Protein AF-A0A971TDR1-F1 (afdb_monomer_lite)

pLDDT: mean 96.82, std 2.75, range [78.5, 98.81]

Structure (mmCIF, N/CA/C/O backbone):
data_AF-A0A971TDR1-F1
#
_entry.id   AF-A0A971TDR1-F1
#
loop_
_atom_site.group_PDB
_atom_site.id
_atom_site.type_symbol
_atom_site.label_atom_id
_atom_site.label_alt_id
_atom_site.label_comp_id
_atom_site.label_asym_id
_atom_site.label_entity_id
_atom_site.label_seq_id
_atom_site.pdbx_PDB_ins_code
_atom_site.Cartn_x
_atom_site.Cartn_y
_atom_site.Cartn_z
_atom_site.occupancy
_atom_site.B_iso_or_equiv
_atom_site.auth_seq_id
_atom_site.auth_comp_id
_atom_site.auth_asym_id
_atom_site.auth_atom_id
_atom_site.pdbx_PDB_model_num
ATOM 1 N N . ILE A 1 1 ? 6.136 0.337 -15.557 1.00 92.94 1 ILE A N 1
ATOM 2 C CA . ILE A 1 1 ? 6.463 -0.588 -16.665 1.00 92.94 1 ILE A CA 1
ATOM 3 C C . ILE A 1 1 ? 5.251 -0.704 -17.583 1.00 92.94 1 ILE A C 1
ATOM 5 O O . ILE A 1 1 ? 4.152 -0.417 -17.112 1.00 92.94 1 ILE A O 1
ATOM 9 N N . PRO A 1 2 ? 5.413 -1.056 -18.862 1.00 93.62 2 PRO A N 1
ATOM 10 C CA . PRO A 1 2 ? 4.285 -1.388 -19.733 1.00 93.62 2 PRO A CA 1
ATOM 11 C C . PRO A 1 2 ? 3.527 -2.619 -19.207 1.00 93.62 2 PRO A C 1
ATOM 13 O O . PRO A 1 2 ? 4.143 -3.550 -18.700 1.00 93.62 2 PRO A O 1
ATOM 16 N N . ALA A 1 3 ? 2.196 -2.637 -19.344 1.00 93.81 3 ALA A N 1
ATOM 17 C CA . ALA A 1 3 ? 1.386 -3.829 -19.048 1.00 93.81 3 ALA A CA 1
ATOM 18 C C . ALA A 1 3 ? 1.499 -4.904 -20.147 1.00 93.81 3 ALA A C 1
ATOM 20 O O . ALA A 1 3 ? 1.255 -6.083 -19.909 1.00 93.81 3 ALA A O 1
ATOM 21 N N . ARG A 1 4 ? 1.858 -4.485 -21.367 1.00 94.56 4 ARG A N 1
ATOM 22 C CA . ARG A 1 4 ? 2.157 -5.367 -22.496 1.00 94.56 4 ARG A CA 1
ATOM 23 C C . ARG A 1 4 ? 3.467 -6.126 -22.261 1.00 94.56 4 ARG A C 1
ATOM 25 O O . ARG A 1 4 ? 4.440 -5.539 -21.799 1.00 94.56 4 ARG A O 1
ATOM 32 N N . ILE A 1 5 ? 3.491 -7.402 -22.642 1.00 90.88 5 ILE A N 1
ATOM 33 C CA . ILE A 1 5 ? 4.635 -8.315 -22.447 1.00 90.88 5 ILE A CA 1
ATOM 34 C C . ILE A 1 5 ? 5.551 -8.446 -23.675 1.00 90.88 5 ILE A C 1
ATOM 36 O O . ILE A 1 5 ? 6.562 -9.134 -23.619 1.00 90.88 5 ILE A O 1
ATOM 40 N N . ASP A 1 6 ? 5.186 -7.818 -24.789 1.00 93.88 6 ASP A N 1
ATOM 41 C CA . ASP A 1 6 ? 5.805 -7.959 -26.114 1.00 93.88 6 ASP A CA 1
ATOM 42 C C . ASP A 1 6 ? 6.592 -6.707 -26.545 1.00 93.88 6 ASP A C 1
ATOM 44 O O . ASP A 1 6 ? 6.891 -6.532 -27.725 1.00 93.88 6 ASP A O 1
ATOM 48 N N . VAL A 1 7 ? 6.903 -5.815 -25.603 1.00 94.19 7 VAL A N 1
ATOM 49 C CA . VAL A 1 7 ? 7.692 -4.605 -25.859 1.00 94.19 7 VAL A CA 1
ATOM 50 C C . VAL A 1 7 ? 9.154 -4.811 -25.438 1.00 94.19 7 VAL A C 1
ATOM 52 O O . VAL A 1 7 ? 9.396 -5.355 -24.355 1.00 94.19 7 VAL A O 1
ATOM 55 N N . PRO A 1 8 ? 10.136 -4.398 -26.261 1.00 94.62 8 PRO A N 1
ATOM 56 C CA . PRO A 1 8 ? 11.551 -4.474 -25.905 1.00 94.62 8 PRO A CA 1
ATOM 57 C C . PRO A 1 8 ? 11.867 -3.662 -24.642 1.00 94.62 8 PRO A C 1
ATOM 59 O O . PRO A 1 8 ? 11.454 -2.513 -24.517 1.00 94.62 8 PRO A O 1
ATOM 62 N N . ALA A 1 9 ? 12.618 -4.237 -23.698 1.00 93.62 9 ALA A N 1
ATOM 63 C CA . ALA A 1 9 ? 13.004 -3.529 -22.470 1.00 93.62 9 ALA A CA 1
ATOM 64 C C . ALA A 1 9 ? 13.954 -2.348 -22.747 1.00 93.62 9 ALA A C 1
ATOM 66 O O . ALA A 1 9 ? 13.879 -1.329 -22.061 1.00 93.62 9 ALA A O 1
ATOM 67 N N . ASP A 1 10 ? 14.786 -2.459 -23.786 1.00 96.19 10 ASP A N 1
ATOM 68 C CA . ASP A 1 10 ? 15.760 -1.431 -24.180 1.00 96.19 10 ASP A CA 1
ATOM 69 C C . ASP A 1 10 ? 15.103 -0.137 -24.696 1.00 96.19 10 ASP A C 1
ATOM 71 O O . ASP A 1 10 ? 15.763 0.900 -24.755 1.00 96.19 10 ASP A O 1
ATOM 75 N N . ASP A 1 11 ? 13.794 -0.160 -24.980 1.00 96.69 11 ASP A N 1
ATOM 76 C CA . ASP A 1 11 ? 13.005 1.034 -25.314 1.00 96.69 11 ASP A CA 1
ATOM 77 C C . ASP A 1 11 ? 12.727 1.928 -24.084 1.00 96.69 11 ASP A C 1
ATOM 79 O O . ASP A 1 11 ? 12.205 3.038 -24.219 1.00 96.69 11 ASP A O 1
ATOM 83 N N . PHE A 1 12 ? 13.056 1.465 -22.871 1.00 96.88 12 PHE A N 1
ATOM 84 C CA . PHE A 1 12 ? 12.752 2.146 -21.612 1.00 96.88 12 PHE A CA 1
ATOM 85 C C . PHE A 1 12 ? 14.025 2.539 -20.836 1.00 96.88 12 PHE A C 1
ATOM 87 O O . PHE A 1 12 ? 15.041 1.854 -20.930 1.00 96.88 12 PHE A O 1
ATOM 94 N N . PRO A 1 13 ? 14.008 3.605 -20.008 1.00 97.94 13 PRO A N 1
ATOM 95 C CA . PRO A 1 13 ? 15.131 3.970 -19.144 1.00 97.94 13 PRO A CA 1
ATOM 96 C C . PRO A 1 13 ? 15.485 2.886 -18.117 1.00 97.94 13 PRO A C 1
ATOM 98 O O . PRO A 1 13 ? 14.633 2.097 -17.708 1.00 97.94 13 PRO A O 1
ATOM 101 N N . ALA A 1 14 ? 16.717 2.931 -17.598 1.00 97.81 14 ALA A N 1
ATOM 102 C CA . ALA A 1 14 ? 17.270 1.923 -16.684 1.00 97.81 14 ALA A CA 1
ATOM 103 C C . ALA A 1 14 ? 16.369 1.584 -15.477 1.00 97.81 14 ALA A C 1
ATOM 105 O O . ALA A 1 14 ? 16.239 0.418 -15.115 1.00 97.81 14 ALA A O 1
ATOM 106 N N . TYR A 1 15 ? 15.696 2.575 -14.879 1.00 97.94 15 TYR A N 1
ATOM 107 C CA . TYR A 1 15 ? 14.748 2.330 -13.781 1.00 97.94 15 TYR A CA 1
ATOM 108 C C . TYR A 1 15 ? 13.554 1.461 -14.206 1.00 97.94 15 TYR A C 1
ATOM 110 O O . TYR A 1 15 ? 13.094 0.601 -13.462 1.00 97.94 15 TYR A O 1
ATOM 118 N N . GLN A 1 16 ? 13.021 1.685 -15.406 1.00 97.50 16 GLN A N 1
ATOM 119 C CA . GLN A 1 16 ? 11.898 0.895 -15.896 1.00 97.50 16 GLN A CA 1
ATOM 120 C C . GLN A 1 16 ? 12.345 -0.512 -16.283 1.00 97.50 16 GLN A C 1
ATOM 122 O O . GLN A 1 16 ? 11.605 -1.451 -16.011 1.00 97.50 16 GLN A O 1
ATOM 127 N N . GLN A 1 17 ? 13.552 -0.671 -16.827 1.00 97.50 17 GLN A N 1
ATOM 128 C CA . GLN A 1 17 ? 14.138 -1.986 -17.093 1.00 97.50 17 GLN A CA 1
ATOM 129 C C . GLN A 1 17 ? 14.301 -2.805 -15.806 1.00 97.50 17 GLN A C 1
ATOM 131 O O . GLN A 1 17 ? 13.868 -3.955 -15.759 1.00 97.50 17 GLN A O 1
ATOM 136 N N . SER A 1 18 ? 14.842 -2.209 -14.734 1.00 97.69 18 SER A N 1
ATOM 137 C CA . SER A 1 18 ? 14.970 -2.910 -13.450 1.00 97.69 18 SER A CA 1
ATOM 138 C C . SER A 1 18 ? 13.607 -3.263 -12.853 1.00 97.69 18 SER A C 1
ATOM 140 O O . SER A 1 18 ? 13.415 -4.384 -12.397 1.00 97.69 18 SER A O 1
ATOM 142 N N . ALA A 1 19 ? 12.623 -2.362 -12.941 1.00 97.19 19 ALA A N 1
ATOM 143 C CA . ALA A 1 19 ? 11.257 -2.654 -12.515 1.00 97.19 19 ALA A CA 1
ATOM 144 C C . ALA A 1 19 ? 10.595 -3.771 -13.349 1.00 97.19 19 ALA A C 1
ATOM 146 O O . ALA A 1 19 ? 9.796 -4.536 -12.812 1.00 97.19 19 ALA A O 1
ATOM 147 N N . MET A 1 20 ? 10.908 -3.881 -14.647 1.00 96.56 20 MET A N 1
ATOM 148 C CA . MET A 1 20 ? 10.423 -4.971 -15.507 1.00 96.56 20 MET A CA 1
ATOM 149 C C . MET A 1 20 ? 11.024 -6.313 -15.095 1.00 96.56 20 MET A C 1
ATOM 151 O O . MET A 1 20 ? 10.317 -7.317 -15.129 1.00 96.56 20 MET A O 1
ATOM 155 N N . GLU A 1 21 ? 12.301 -6.336 -14.711 1.00 95.31 21 GLU A N 1
ATOM 156 C CA . GLU A 1 21 ? 12.961 -7.552 -14.235 1.00 95.31 21 GLU A CA 1
ATOM 157 C C . GLU A 1 21 ? 12.418 -7.992 -12.871 1.00 95.31 21 GLU A C 1
ATOM 159 O O . GLU A 1 21 ? 11.991 -9.137 -12.733 1.00 95.31 21 GLU A O 1
ATOM 164 N N . SER A 1 22 ? 12.314 -7.070 -11.906 1.00 96.62 22 SER A N 1
ATOM 165 C CA . SER A 1 22 ? 11.691 -7.340 -10.602 1.00 96.62 22 SER A CA 1
ATOM 166 C C . SER A 1 22 ? 10.281 -7.905 -10.756 1.00 96.62 22 SER A C 1
ATOM 168 O O . SER A 1 22 ? 9.951 -8.925 -10.163 1.00 96.62 22 SER A O 1
ATOM 170 N N . PHE A 1 23 ? 9.459 -7.323 -11.634 1.00 95.44 23 PHE A N 1
ATOM 171 C CA . PHE A 1 23 ? 8.094 -7.807 -11.856 1.00 95.44 23 PHE A CA 1
ATOM 172 C C . PHE A 1 23 ? 8.019 -9.244 -12.409 1.00 95.44 23 PHE A C 1
ATOM 174 O O . PHE A 1 23 ? 7.003 -9.910 -12.228 1.00 95.44 23 PHE A O 1
ATOM 181 N N . LYS A 1 24 ? 9.064 -9.744 -13.084 1.00 93.38 24 LYS A N 1
ATOM 182 C CA . LYS A 1 24 ? 9.119 -11.134 -13.573 1.00 93.38 24 LYS A CA 1
ATOM 183 C C . LYS A 1 24 ? 9.582 -12.126 -12.510 1.00 93.38 24 LYS A C 1
ATOM 185 O O . LYS A 1 24 ? 9.201 -13.292 -12.578 1.00 93.38 24 LYS A O 1
ATOM 190 N N . GLN A 1 25 ? 10.457 -11.693 -11.607 1.00 96.44 25 GLN A N 1
ATOM 191 C CA . GLN A 1 25 ? 11.130 -12.571 -10.650 1.00 96.44 25 GLN A CA 1
ATOM 192 C C . GLN A 1 25 ? 10.427 -12.615 -9.290 1.00 96.44 25 GLN A C 1
ATOM 194 O O . GLN A 1 25 ? 10.451 -13.648 -8.619 1.00 96.44 25 GLN A O 1
ATOM 199 N N . ASP A 1 26 ? 9.804 -11.509 -8.888 1.00 97.12 26 ASP A N 1
ATOM 200 C CA . ASP A 1 26 ? 9.258 -11.344 -7.547 1.00 97.12 26 ASP A CA 1
ATOM 201 C C . ASP A 1 26 ? 7.838 -11.915 -7.420 1.00 97.12 26 ASP A C 1
ATOM 203 O O . ASP A 1 26 ? 7.030 -11.904 -8.353 1.00 97.12 26 ASP A O 1
ATOM 207 N N . THR A 1 27 ? 7.486 -12.355 -6.210 1.00 97.50 27 THR A N 1
ATOM 208 C CA . THR A 1 27 ? 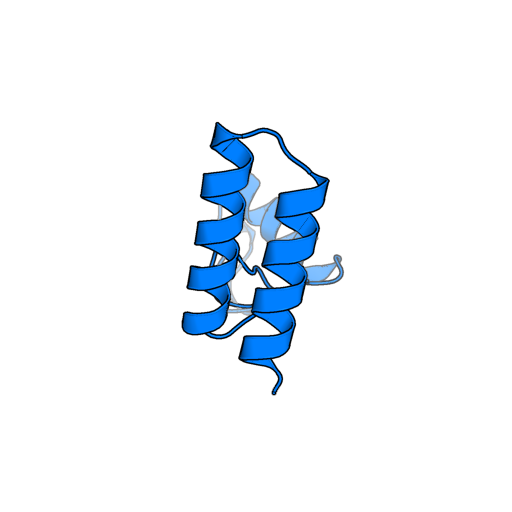6.093 -12.663 -5.864 1.00 97.50 27 THR A CA 1
ATOM 209 C C . THR A 1 27 ? 5.275 -11.375 -5.838 1.00 97.50 27 THR A C 1
ATOM 211 O O . THR A 1 27 ? 5.501 -10.495 -5.005 1.00 97.50 27 THR A O 1
ATOM 214 N N . ILE A 1 28 ? 4.281 -11.279 -6.720 1.00 95.12 28 ILE A N 1
ATOM 215 C CA . ILE A 1 28 ? 3.454 -10.078 -6.846 1.00 95.12 28 ILE A CA 1
ATOM 216 C C . ILE A 1 28 ? 2.366 -10.045 -5.769 1.00 95.12 28 ILE A C 1
ATOM 218 O O . ILE A 1 28 ? 1.515 -10.930 -5.697 1.00 95.12 28 ILE A O 1
ATOM 222 N N . ALA A 1 29 ? 2.363 -8.977 -4.970 1.00 96.62 29 ALA A N 1
ATOM 223 C CA . ALA A 1 29 ? 1.277 -8.634 -4.059 1.00 96.62 29 ALA A CA 1
ATOM 224 C C . ALA A 1 29 ? 0.484 -7.436 -4.597 1.00 96.62 29 ALA A C 1
ATOM 226 O O . ALA A 1 29 ? 1.057 -6.429 -5.022 1.00 96.62 29 AL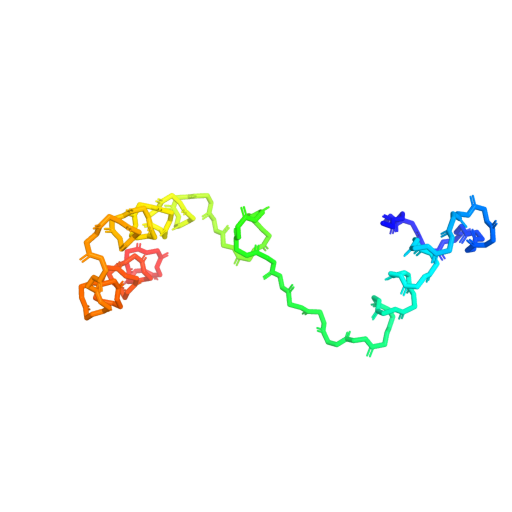A A O 1
ATOM 227 N N . SER A 1 30 ? -0.845 -7.525 -4.553 1.00 97.31 30 SER A N 1
ATOM 228 C CA . SER A 1 30 ? -1.722 -6.425 -4.957 1.00 97.31 30 SER A CA 1
ATOM 229 C C . SER A 1 30 ? -1.673 -5.276 -3.947 1.00 97.31 30 SER A C 1
ATOM 231 O O . SER A 1 30 ? -1.657 -5.483 -2.735 1.00 97.31 30 SER A O 1
ATOM 233 N N . SER A 1 31 ? -1.687 -4.038 -4.441 1.00 97.75 31 SER A N 1
ATOM 234 C CA . SER A 1 31 ? -1.658 -2.845 -3.590 1.00 97.75 31 SER A CA 1
ATOM 235 C C . SER A 1 31 ? -3.039 -2.520 -3.013 1.00 97.75 31 SER A C 1
ATOM 237 O O . SER A 1 31 ? -4.007 -2.399 -3.763 1.00 97.75 31 SER A O 1
ATOM 239 N N . ILE A 1 32 ? -3.121 -2.297 -1.697 1.00 97.44 32 ILE A N 1
ATOM 240 C CA . ILE A 1 32 ? -4.319 -1.740 -1.044 1.00 97.44 32 ILE A CA 1
ATOM 241 C C . ILE A 1 32 ? -4.467 -0.257 -1.393 1.00 97.44 32 ILE A C 1
ATOM 243 O O . ILE A 1 32 ? -5.504 0.142 -1.903 1.00 97.44 32 ILE A O 1
ATOM 247 N N . ALA A 1 33 ? -3.413 0.544 -1.202 1.00 96.56 33 ALA A N 1
ATOM 248 C CA . ALA A 1 33 ? -3.462 1.999 -1.379 1.00 96.56 33 ALA A CA 1
ATOM 249 C C . ALA A 1 33 ? -3.858 2.448 -2.800 1.00 96.56 33 ALA A C 1
ATOM 251 O O . ALA A 1 33 ? -4.453 3.507 -2.962 1.00 96.56 33 ALA A O 1
ATOM 252 N N . HIS A 1 34 ? -3.557 1.637 -3.821 1.00 96.94 34 HIS A N 1
ATOM 253 C CA . HIS A 1 34 ? -3.953 1.896 -5.212 1.00 96.94 34 HIS A CA 1
ATOM 254 C C . HIS A 1 34 ? -5.192 1.091 -5.653 1.00 96.94 34 HIS A C 1
ATOM 256 O O . HIS A 1 34 ? -5.465 0.997 -6.847 1.00 96.94 34 HIS A O 1
ATOM 262 N N . GLY A 1 35 ? -5.923 0.479 -4.714 1.00 95.69 35 GLY A N 1
ATOM 263 C CA . GLY A 1 35 ? -7.212 -0.180 -4.961 1.00 95.69 35 GLY A CA 1
ATOM 264 C C . GLY A 1 35 ? -7.153 -1.519 -5.702 1.00 95.69 35 GLY A C 1
ATOM 265 O O . GLY A 1 35 ? -8.185 -2.023 -6.128 1.00 95.69 35 GLY A O 1
ATOM 266 N N . ALA A 1 36 ? -5.971 -2.117 -5.869 1.00 97.19 36 ALA A N 1
ATOM 267 C CA . ALA A 1 36 ? -5.818 -3.388 -6.580 1.00 97.19 36 ALA A CA 1
ATOM 268 C C . ALA A 1 36 ? -6.148 -4.613 -5.708 1.00 97.19 36 ALA A C 1
ATOM 270 O O . ALA A 1 36 ? -6.462 -5.677 -6.234 1.00 97.19 36 ALA A O 1
ATOM 271 N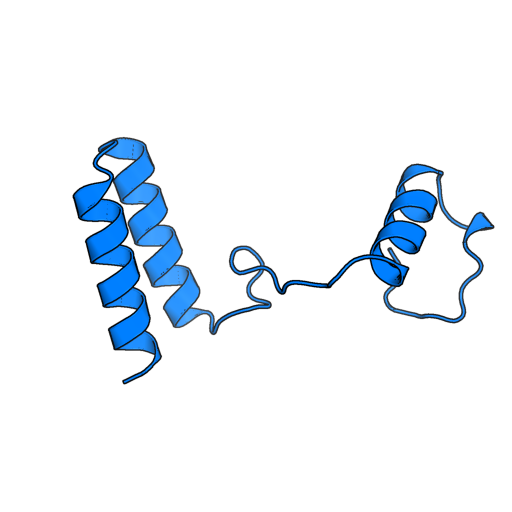 N . ALA A 1 37 ? -6.025 -4.490 -4.383 1.00 97.31 37 ALA A N 1
ATOM 272 C CA . ALA A 1 37 ? -6.187 -5.608 -3.451 1.00 97.31 37 ALA A CA 1
ATOM 273 C C . ALA A 1 37 ? -7.581 -5.716 -2.816 1.00 97.31 37 ALA A C 1
ATOM 275 O O . ALA A 1 37 ? -7.949 -6.800 -2.370 1.00 97.31 37 ALA A O 1
ATOM 276 N N . VAL A 1 38 ? -8.334 -4.614 -2.727 1.00 97.31 38 VAL A N 1
ATOM 277 C CA . VAL A 1 38 ? -9.605 -4.544 -1.986 1.00 97.31 38 VAL A CA 1
ATOM 278 C C . VAL A 1 38 ? -10.612 -3.623 -2.689 1.00 97.31 38 VAL A C 1
ATOM 280 O O . VAL A 1 38 ? -10.193 -2.714 -3.409 1.00 97.31 38 VAL A O 1
ATOM 283 N N . PRO A 1 39 ? -11.933 -3.800 -2.477 1.00 96.44 39 PRO A N 1
ATOM 284 C CA . PRO A 1 39 ? -12.945 -2.858 -2.957 1.00 96.44 39 PRO A CA 1
ATOM 285 C C . PRO A 1 39 ? -12.756 -1.451 -2.375 1.00 96.44 39 PRO A C 1
ATOM 287 O O . PRO A 1 39 ? -12.332 -1.305 -1.228 1.00 96.44 39 PRO A O 1
ATOM 290 N N . LEU A 1 40 ? -13.157 -0.420 -3.130 1.00 96.81 40 LEU A N 1
ATOM 291 C CA . LEU A 1 40 ? -13.007 0.989 -2.728 1.00 96.81 40 LEU A CA 1
ATOM 292 C C . LEU A 1 40 ? -13.594 1.292 -1.342 1.00 96.81 40 LEU A C 1
ATOM 294 O O . LEU A 1 40 ? -12.941 1.945 -0.540 1.00 96.81 40 LEU A O 1
ATOM 298 N N . ALA A 1 41 ? -14.769 0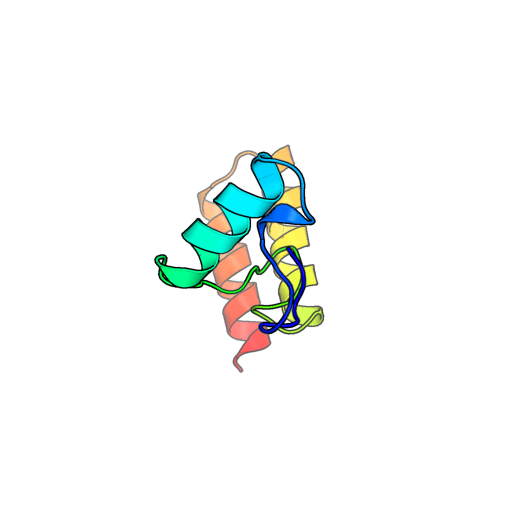.744 -1.015 1.00 97.12 41 ALA A N 1
ATOM 299 C CA . ALA A 1 41 ? -15.392 0.968 0.291 1.00 97.12 41 ALA A CA 1
ATOM 300 C C . ALA A 1 41 ? -14.532 0.461 1.467 1.00 97.12 41 ALA A C 1
ATOM 302 O O . ALA A 1 41 ? -14.485 1.100 2.513 1.00 97.12 41 ALA A O 1
ATOM 303 N N . TRP A 1 42 ? -13.824 -0.662 1.296 1.00 98.25 42 TRP A N 1
ATOM 304 C CA . TRP A 1 42 ? -12.902 -1.168 2.318 1.00 98.25 42 TRP A CA 1
ATOM 305 C C . TRP A 1 42 ? -11.624 -0.316 2.380 1.00 98.25 42 TRP A C 1
ATOM 307 O O . TRP A 1 42 ? -11.136 -0.007 3.466 1.00 98.25 42 TRP A O 1
ATOM 317 N N . LEU A 1 43 ? -11.107 0.125 1.227 1.00 98.38 43 LEU A N 1
ATOM 318 C CA . LEU A 1 43 ? -9.973 1.053 1.163 1.00 98.38 43 LEU A CA 1
ATOM 319 C C . LEU A 1 43 ? -10.258 2.379 1.891 1.00 98.38 43 LEU A C 1
ATOM 321 O O . LEU A 1 43 ? -9.373 2.887 2.583 1.00 98.38 43 LEU A O 1
ATOM 325 N N . ASP A 1 44 ? -11.467 2.926 1.774 1.00 98.44 44 ASP A N 1
ATOM 326 C CA . ASP A 1 44 ? -11.860 4.169 2.450 1.00 98.44 44 ASP A CA 1
ATOM 327 C C . ASP A 1 44 ? -11.824 4.021 3.982 1.00 98.44 44 ASP A C 1
ATOM 329 O O . ASP A 1 44 ? -11.293 4.887 4.691 1.00 98.44 44 ASP A O 1
ATOM 333 N N . ASP A 1 45 ? -12.313 2.891 4.502 1.00 98.56 45 ASP A N 1
ATOM 334 C CA . ASP A 1 45 ? -12.267 2.580 5.935 1.00 98.56 45 ASP A CA 1
ATOM 335 C C . ASP A 1 45 ? -10.813 2.400 6.424 1.00 98.56 45 ASP A C 1
ATOM 337 O O . ASP A 1 45 ? -10.429 2.962 7.454 1.00 98.56 45 ASP A O 1
ATOM 341 N N . ILE A 1 46 ? -9.968 1.693 5.658 1.00 98.69 46 ILE A N 1
ATOM 342 C CA . ILE A 1 46 ? -8.529 1.546 5.957 1.00 98.69 46 ILE A CA 1
ATOM 343 C C . ILE A 1 46 ? -7.844 2.918 5.981 1.00 98.69 46 ILE A C 1
ATOM 345 O O . ILE A 1 46 ? -7.113 3.231 6.920 1.00 98.69 46 ILE A O 1
ATOM 349 N N . SER A 1 47 ? -8.106 3.763 4.982 1.00 98.44 47 SER A N 1
ATOM 350 C CA . SER A 1 47 ? -7.516 5.103 4.873 1.00 98.44 47 SER A CA 1
ATOM 351 C C . SER A 1 47 ? -7.915 5.994 6.050 1.00 98.44 47 SER A C 1
ATOM 353 O O . SER A 1 47 ? -7.081 6.725 6.590 1.00 98.44 47 SER A O 1
ATOM 355 N N . THR A 1 48 ? -9.168 5.887 6.501 1.00 98.56 48 THR A N 1
ATOM 356 C CA . THR A 1 48 ? -9.672 6.581 7.694 1.00 98.56 48 THR A CA 1
ATOM 357 C C . THR A 1 48 ? -8.926 6.141 8.955 1.00 98.56 48 THR A C 1
ATOM 359 O O . THR A 1 48 ? -8.451 6.990 9.717 1.00 98.56 48 THR A O 1
ATOM 362 N N . ALA A 1 49 ? -8.753 4.830 9.151 1.00 98.69 49 ALA A N 1
ATOM 363 C CA . ALA A 1 49 ? -7.986 4.284 10.269 1.00 98.69 49 ALA A CA 1
ATOM 364 C C . ALA A 1 49 ? -6.523 4.767 10.239 1.00 98.69 49 ALA A C 1
ATOM 366 O O . ALA A 1 49 ? -5.994 5.221 11.256 1.00 98.69 49 ALA A O 1
ATOM 367 N N . THR A 1 50 ? -5.876 4.761 9.066 1.00 98.50 50 THR A N 1
ATOM 368 C CA . THR A 1 50 ? -4.495 5.244 8.903 1.00 98.50 50 THR A CA 1
ATOM 369 C C . THR A 1 50 ? -4.367 6.741 9.208 1.00 98.50 50 THR A C 1
ATOM 371 O O . THR A 1 50 ? -3.424 7.148 9.888 1.00 98.50 50 THR A O 1
ATOM 374 N N . ALA A 1 51 ? -5.314 7.578 8.770 1.00 98.44 51 ALA A N 1
ATOM 375 C CA . ALA A 1 51 ? -5.313 9.013 9.069 1.00 98.44 51 ALA A CA 1
ATOM 376 C C . ALA A 1 51 ? -5.500 9.297 10.573 1.00 98.44 51 ALA A C 1
ATOM 378 O O . ALA A 1 51 ? -4.810 10.148 11.151 1.00 98.44 51 ALA A O 1
ATOM 379 N N . LYS A 1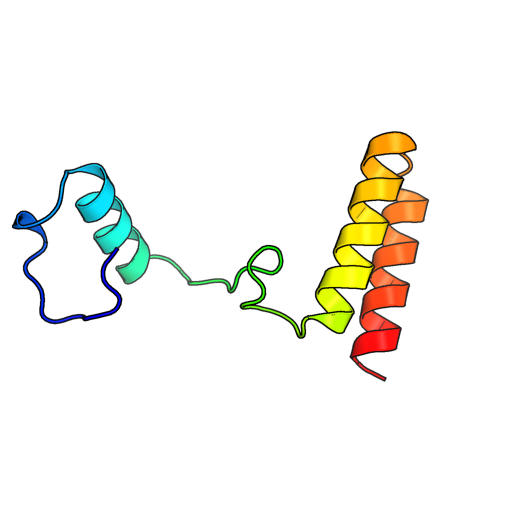 52 ? -6.390 8.544 11.234 1.00 98.50 52 LYS A N 1
ATOM 380 C CA . LYS A 1 52 ? -6.587 8.602 12.689 1.00 98.50 52 LYS A CA 1
ATOM 381 C C . LYS A 1 52 ? -5.327 8.171 13.440 1.00 98.50 52 LYS A C 1
ATOM 383 O O . LYS A 1 52 ? -4.911 8.863 14.375 1.00 98.50 52 LYS A O 1
ATOM 388 N N . PHE A 1 53 ? -4.672 7.092 13.010 1.00 98.75 53 PHE A N 1
ATOM 389 C CA . PHE A 1 53 ? -3.392 6.652 13.569 1.00 98.75 53 PHE A CA 1
ATOM 390 C C . PHE A 1 53 ? -2.297 7.704 13.392 1.00 98.75 53 PHE A C 1
ATOM 392 O O . PHE A 1 53 ? -1.559 7.994 14.330 1.00 98.75 53 PHE A O 1
ATOM 399 N N . TYR A 1 54 ? -2.206 8.333 12.216 1.00 98.38 54 TYR A N 1
ATOM 400 C CA . TYR A 1 54 ? -1.197 9.358 11.965 1.00 98.38 54 TYR A CA 1
ATOM 401 C C . TYR A 1 54 ? -1.264 10.500 12.987 1.00 98.38 54 TYR A C 1
ATOM 403 O O . TYR A 1 54 ? -0.216 10.965 13.436 1.00 98.38 54 TYR A O 1
ATOM 411 N N . SER A 1 55 ? -2.468 10.911 13.385 1.00 98.12 55 SER A N 1
ATOM 412 C CA . SER A 1 55 ? -2.666 11.971 14.379 1.00 98.12 55 SER A CA 1
ATOM 413 C C . SER A 1 55 ? -2.483 11.480 15.819 1.00 98.12 55 SER A C 1
ATOM 415 O O . SER A 1 55 ? -1.824 12.144 16.612 1.00 98.12 55 SER A O 1
ATOM 417 N N . SER A 1 56 ? -3.059 10.324 16.162 1.00 98.31 56 SER A N 1
ATOM 418 C CA . SER A 1 56 ? -3.105 9.816 17.545 1.00 98.31 56 SER A CA 1
ATOM 419 C C . SER A 1 56 ? -1.845 9.073 17.987 1.00 98.31 56 SER A C 1
ATOM 421 O O . SER A 1 56 ? -1.535 9.052 19.173 1.00 98.31 56 SER A O 1
ATOM 423 N N . LYS A 1 57 ? -1.132 8.452 17.039 1.00 98.44 57 LYS A N 1
ATOM 424 C CA . LYS A 1 57 ? -0.051 7.476 17.261 1.00 98.44 57 LYS A CA 1
ATOM 425 C C . LYS A 1 57 ? -0.464 6.257 18.099 1.00 98.44 57 LYS A C 1
ATOM 427 O O . LYS A 1 57 ? 0.400 5.535 18.587 1.00 98.44 57 LYS A O 1
ATOM 432 N N . ASP A 1 58 ? -1.763 6.003 18.229 1.00 98.62 58 ASP A N 1
ATOM 433 C CA . ASP A 1 58 ? -2.305 4.879 18.988 1.00 98.62 58 ASP A CA 1
ATOM 434 C C . ASP A 1 58 ? -2.396 3.624 18.106 1.00 98.62 58 ASP A C 1
ATOM 436 O O . ASP A 1 58 ? -3.286 3.493 17.260 1.00 98.62 58 ASP A O 1
ATOM 440 N N . GLY A 1 59 ? -1.438 2.714 18.290 1.00 98.56 59 GLY A N 1
ATOM 441 C CA . GLY A 1 59 ? -1.355 1.470 17.527 1.00 98.56 59 GLY A CA 1
ATOM 442 C C . GLY A 1 59 ? -2.471 0.475 17.848 1.00 98.56 59 GLY A C 1
ATOM 443 O O . GLY A 1 59 ? -2.942 -0.205 16.937 1.00 98.56 59 GLY A O 1
ATOM 444 N N . ASP A 1 60 ? -2.933 0.423 19.097 1.00 98.69 60 ASP A N 1
ATOM 445 C CA . ASP A 1 60 ? -3.971 -0.523 19.517 1.00 98.69 60 ASP A CA 1
ATOM 446 C C . ASP A 1 60 ? -5.311 -0.141 18.888 1.00 98.69 60 ASP A C 1
ATOM 448 O O . ASP A 1 60 ? -5.992 -0.977 18.286 1.00 98.69 60 ASP A O 1
ATOM 452 N N . THR A 1 61 ? -5.643 1.153 18.928 1.00 98.69 61 THR A N 1
ATOM 453 C CA . THR A 1 61 ? -6.820 1.685 18.235 1.00 98.69 61 THR A CA 1
ATOM 454 C C . THR A 1 61 ? -6.717 1.483 16.722 1.00 98.69 61 THR A C 1
ATOM 456 O O . THR A 1 61 ? -7.708 1.124 16.088 1.00 98.69 61 THR A O 1
ATOM 459 N N . TYR A 1 62 ? -5.531 1.659 16.129 1.00 98.81 62 TYR A N 1
ATOM 460 C CA . TYR A 1 62 ? -5.348 1.444 14.692 1.00 98.81 62 TYR A CA 1
ATOM 461 C C . TYR A 1 62 ? -5.642 -0.002 14.277 1.00 98.81 62 TYR A C 1
ATOM 463 O O . TYR A 1 62 ? -6.389 -0.230 13.327 1.00 98.81 62 TYR A O 1
ATOM 471 N N . VAL A 1 63 ? -5.100 -0.985 15.003 1.00 98.81 63 VAL A N 1
ATOM 472 C CA . VAL A 1 63 ? -5.360 -2.405 14.724 1.00 98.81 63 VAL A CA 1
ATOM 473 C C . VAL A 1 63 ? -6.841 -2.736 14.913 1.00 98.81 63 VAL A C 1
ATOM 475 O O . VAL A 1 63 ? -7.414 -3.422 14.067 1.00 98.81 63 VAL A O 1
ATOM 478 N N . ALA A 1 64 ? -7.482 -2.219 15.967 1.00 98.75 64 ALA A N 1
ATOM 479 C CA . ALA A 1 64 ? -8.911 -2.421 16.198 1.00 98.75 64 ALA A CA 1
ATOM 480 C C . ALA A 1 64 ? -9.773 -1.864 15.049 1.00 98.75 64 ALA A C 1
ATOM 482 O O . ALA A 1 64 ? -10.665 -2.558 14.557 1.00 98.75 64 ALA A O 1
ATOM 483 N N . ASP A 1 65 ? -9.467 -0.654 14.570 1.00 98.75 65 ASP A N 1
ATOM 484 C CA . ASP A 1 65 ? -10.170 -0.029 13.446 1.00 98.75 65 ASP A CA 1
ATOM 485 C C . ASP A 1 65 ? -9.970 -0.826 12.13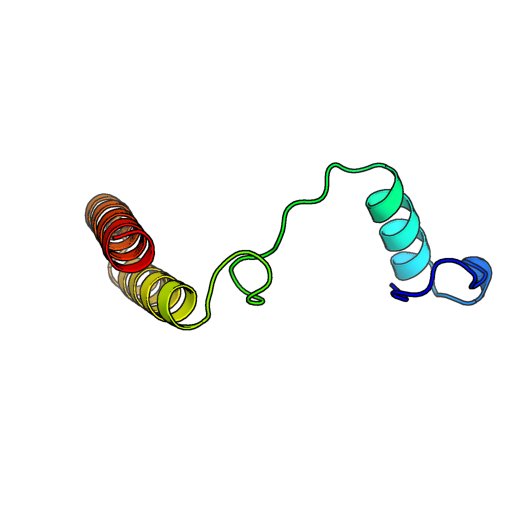9 1.00 98.75 65 ASP A C 1
ATOM 487 O O . ASP A 1 65 ? -10.922 -1.023 11.381 1.00 98.75 65 ASP A O 1
ATOM 491 N N . LEU A 1 66 ? -8.762 -1.351 11.882 1.00 98.69 66 LEU A N 1
ATOM 492 C CA . LEU A 1 66 ? -8.491 -2.201 10.713 1.00 98.69 66 LEU A CA 1
ATOM 493 C C . LEU A 1 66 ? -9.251 -3.534 10.762 1.00 98.69 66 LEU A C 1
ATOM 495 O O . LEU A 1 66 ? -9.762 -3.985 9.735 1.00 98.69 66 LEU A O 1
ATOM 499 N N . VAL A 1 67 ? -9.348 -4.164 11.938 1.00 98.56 67 VAL A N 1
ATOM 500 C CA . VAL A 1 67 ? -10.144 -5.389 12.126 1.00 98.56 67 VAL A CA 1
ATOM 501 C C . VAL A 1 67 ? -11.623 -5.107 11.873 1.00 98.56 67 VAL A C 1
ATOM 503 O O . VAL A 1 67 ? -12.267 -5.866 11.150 1.00 98.56 67 VAL A O 1
ATOM 506 N N . ALA A 1 68 ? -12.150 -4.001 12.402 1.00 98.56 68 ALA A N 1
ATOM 507 C CA . ALA A 1 68 ? -13.534 -3.597 12.167 1.00 98.56 68 ALA A CA 1
ATOM 508 C C . ALA A 1 68 ? -13.809 -3.333 10.675 1.00 98.56 68 ALA A C 1
ATOM 510 O O . ALA A 1 68 ? -14.831 -3.777 10.149 1.00 98.56 68 ALA A O 1
ATOM 511 N N . ALA A 1 69 ? -12.879 -2.675 9.971 1.00 98.38 69 ALA A N 1
ATOM 512 C CA . ALA A 1 69 ? -12.966 -2.463 8.527 1.00 98.38 69 ALA A CA 1
ATOM 513 C C . ALA A 1 69 ? -12.998 -3.795 7.756 1.00 98.38 69 ALA A C 1
ATOM 515 O O . ALA A 1 69 ? -13.823 -3.973 6.861 1.00 98.38 69 ALA A O 1
ATOM 516 N N . ALA A 1 70 ? -12.141 -4.751 8.129 1.00 98.06 70 ALA A N 1
ATOM 517 C CA . ALA A 1 70 ? -12.112 -6.076 7.514 1.00 98.06 70 ALA A CA 1
ATOM 518 C C . ALA A 1 70 ? -13.414 -6.859 7.741 1.00 98.06 70 ALA A C 1
ATOM 520 O O . ALA A 1 70 ? -13.950 -7.428 6.796 1.00 98.06 70 ALA A O 1
ATOM 521 N N . GLN A 1 71 ? -13.955 -6.848 8.963 1.00 98.12 71 GLN A N 1
ATOM 522 C CA . GLN A 1 71 ? -15.241 -7.483 9.277 1.00 98.12 71 GLN A CA 1
ATOM 523 C C . GLN A 1 71 ? -16.374 -6.871 8.449 1.00 98.12 71 GLN A C 1
ATOM 525 O O . GLN A 1 71 ? -17.082 -7.575 7.740 1.00 98.12 71 GLN A O 1
ATOM 530 N N . LYS A 1 72 ? -16.491 -5.539 8.438 1.00 97.75 72 LYS A N 1
ATOM 531 C CA . LYS A 1 72 ? -17.498 -4.835 7.631 1.00 97.75 72 LYS A CA 1
ATOM 532 C C . LYS A 1 72 ? -17.408 -5.184 6.139 1.00 97.75 72 LYS A C 1
ATOM 534 O O . LYS A 1 72 ? -18.439 -5.266 5.476 1.00 97.75 72 LYS A O 1
ATOM 539 N N . ALA A 1 73 ? -16.198 -5.362 5.609 1.00 96.81 73 ALA A N 1
ATOM 540 C CA . ALA A 1 73 ? -15.977 -5.666 4.198 1.00 96.81 73 ALA A CA 1
ATOM 541 C C . ALA A 1 73 ? -16.248 -7.134 3.824 1.00 96.81 73 ALA A C 1
ATOM 543 O O . ALA A 1 73 ? -16.608 -7.403 2.678 1.00 96.81 73 ALA A O 1
ATOM 544 N N . LEU A 1 74 ? -16.050 -8.070 4.756 1.00 93.88 74 LEU A N 1
ATOM 545 C CA . LEU A 1 74 ? -16.155 -9.513 4.509 1.00 93.88 74 LEU A CA 1
ATOM 546 C C . LEU A 1 74 ? -17.502 -10.121 4.936 1.00 93.88 74 LEU A C 1
ATOM 548 O O . LEU A 1 74 ? -17.816 -11.225 4.485 1.00 93.88 74 LEU A O 1
ATOM 552 N N . GLY A 1 75 ? -18.301 -9.398 5.728 1.00 78.50 75 GLY A N 1
ATOM 553 C CA . GLY A 1 75 ? -19.564 -9.878 6.309 1.00 78.50 75 GLY A CA 1
ATOM 554 C C . GLY A 1 75 ? -19.364 -10.590 7.640 1.00 78.50 75 GLY A C 1
ATOM 555 O O . GLY A 1 75 ? -20.249 -11.408 7.973 1.00 78.50 75 GLY A O 1
#

Secondary structure (DSSP, 8-state):
--S-SSS-GGGS-HHHHHHHHHHHHSPP---TTTTSSS-HHHHHHHHHHHHHHHHH--HHHHHHHHHHHHHHHH-

Radius of gyration: 17.7 Å; chains: 1; bounding box: 37×25×46 Å

Sequence (75 aa):
IPARIDVPADDFPAYQQSAMESFKQDTIASSIAHGAAVPLAWLDDISTATAKFYSSKDGDTYVADLVAAAQKALG

Foldseek 3Di:
DDPDPPDDLVVDDPVVSVVVVCVVPDDDDADLCVCRHAHPQLSVQLVVLVVVCVVPVDPVSSVVSNVVSVVVRPD